Protein AF-A0A7C5CYC8-F1 (afdb_monomer)

Solvent-accessible surface area (backbone atoms only — not comparable to full-atom values): 4851 Å² total; per-residue (Å²): 92,73,94,76,71,49,65,64,75,76,52,55,71,44,80,47,79,60,88,50,59,94,72,44,65,64,49,63,70,44,31,76,73,33,23,85,23,36,36,37,33,38,55,85,52,57,66,69,59,56,49,54,47,42,75,54,58,24,47,76,45,69,31,81,37,73,41,77,79,49,95,98,40,72,43,67,38,67,74,137

Secondary structure (DSSP, 8-state):
-GGGT--GGG--EEE---S-HHHHTTHHHHHHH----EEEEETTS-HHHHHHHHHTT-EEEEE-SSEEEETTEEE-----

Mean predicted aligned error: 2.51 Å

Foldseek 3Di:
DVVVPDQLQVAAEAEFADDDCVRCVCPLVSLLRPQNHEYEYALPPDPVVQVVSVVSNHHYDHFPAWDDPDPPDIDRHHDD

Radius of gyration: 12.59 Å; Cα contacts (8 Å, |Δi|>4): 116; chains: 1; bounding box: 29×27×34 Å

pLDDT: mean 95.94, std 4.41, range [67.56, 98.69]

Structure (mmCIF, N/CA/C/O backbone):
data_AF-A0A7C5CYC8-F1
#
_entry.id   AF-A0A7C5CYC8-F1
#
loop_
_atom_site.group_PDB
_atom_site.id
_atom_site.type_symbol
_atom_site.label_atom_id
_atom_site.label_alt_id
_atom_site.label_comp_id
_atom_site.label_asym_id
_atom_site.label_entity_id
_atom_site.label_seq_id
_atom_site.pdbx_PDB_ins_code
_atom_site.Cartn_x
_atom_site.Cartn_y
_atom_site.Cartn_z
_atom_site.occupancy
_atom_site.B_iso_or_equiv
_atom_site.auth_seq_id
_atom_site.auth_comp_id
_atom_site.auth_asym_id
_atom_site.auth_atom_id
_atom_site.pdbx_PDB_model_num
ATOM 1 N N . MET A 1 1 ? 4.868 -10.824 -11.080 1.00 84.88 1 MET A N 1
ATOM 2 C CA . MET A 1 1 ? 3.515 -10.973 -11.670 1.00 84.88 1 MET A CA 1
ATOM 3 C C . MET A 1 1 ? 3.452 -12.047 -12.757 1.00 84.88 1 MET A C 1
ATOM 5 O O . MET A 1 1 ? 2.619 -12.934 -12.639 1.00 84.88 1 MET A O 1
ATOM 9 N N . ALA A 1 2 ? 4.354 -12.050 -13.750 1.00 90.25 2 ALA A N 1
ATOM 10 C CA . ALA A 1 2 ? 4.327 -13.002 -14.876 1.00 90.25 2 ALA A CA 1
ATOM 11 C C . ALA A 1 2 ? 4.281 -14.492 -14.481 1.00 90.25 2 ALA A C 1
ATOM 13 O O . ALA A 1 2 ? 3.496 -15.245 -15.049 1.00 90.25 2 ALA A O 1
ATOM 14 N N . ALA A 1 3 ? 5.055 -14.910 -13.470 1.00 95.06 3 ALA A N 1
ATOM 15 C CA . ALA A 1 3 ? 5.056 -16.299 -12.994 1.00 95.06 3 ALA A CA 1
ATOM 16 C C . ALA A 1 3 ? 3.675 -16.764 -12.486 1.00 95.06 3 ALA A C 1
ATOM 18 O O . ALA A 1 3 ? 3.326 -17.932 -12.625 1.00 95.06 3 ALA A O 1
ATOM 19 N N . LEU A 1 4 ? 2.878 -15.833 -11.948 1.00 93.12 4 LEU A N 1
ATOM 20 C CA . LEU A 1 4 ? 1.514 -16.071 -11.465 1.00 93.12 4 LEU A CA 1
ATOM 21 C C . LEU A 1 4 ? 0.452 -15.825 -12.548 1.00 93.12 4 LEU A C 1
ATOM 23 O O . LEU A 1 4 ? -0.729 -16.017 -12.289 1.00 93.12 4 LEU A O 1
ATOM 27 N N . LYS A 1 5 ? 0.858 -15.385 -13.750 1.00 95.44 5 LYS A N 1
ATOM 28 C CA . LYS A 1 5 ? -0.029 -14.999 -14.862 1.00 95.44 5 LYS A CA 1
ATOM 29 C C . LYS A 1 5 ? -1.088 -13.953 -14.474 1.00 95.44 5 LYS A C 1
ATOM 31 O O . LYS A 1 5 ? -2.177 -13.936 -15.036 1.00 95.44 5 LYS A O 1
ATOM 36 N N . ILE A 1 6 ? -0.754 -13.068 -13.534 1.00 94.25 6 ILE A N 1
ATOM 37 C CA . ILE A 1 6 ? -1.611 -11.954 -13.107 1.00 94.25 6 ILE A CA 1
ATOM 38 C C . ILE A 1 6 ? -1.245 -10.711 -13.918 1.00 94.25 6 ILE A C 1
ATOM 40 O O . ILE A 1 6 ? -0.066 -10.353 -14.001 1.00 94.25 6 ILE A O 1
ATOM 44 N N . A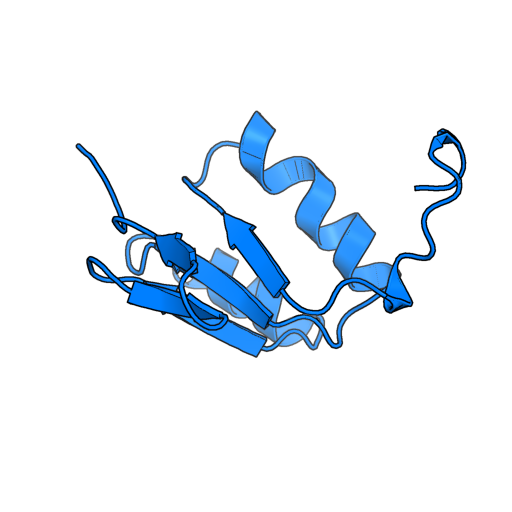SN A 1 7 ? -2.248 -10.040 -14.487 1.00 96.81 7 ASN A N 1
ATOM 45 C CA . ASN A 1 7 ? -2.066 -8.721 -15.081 1.00 96.81 7 ASN A CA 1
ATOM 46 C C . ASN A 1 7 ? -2.013 -7.666 -13.955 1.00 96.81 7 ASN A C 1
ATOM 48 O O . ASN A 1 7 ? -3.012 -7.503 -13.252 1.00 96.81 7 ASN A O 1
ATOM 52 N N . PRO A 1 8 ? -0.898 -6.930 -13.769 1.00 96.44 8 PRO A N 1
ATOM 53 C CA . PRO A 1 8 ? -0.784 -5.938 -12.700 1.00 96.44 8 PRO A CA 1
ATOM 54 C C . PRO A 1 8 ? -1.854 -4.845 -12.776 1.00 96.44 8 PRO A C 1
ATOM 56 O O . PRO A 1 8 ? -2.271 -4.364 -11.729 1.00 96.44 8 PRO A O 1
ATOM 59 N N . HIS A 1 9 ? -2.343 -4.494 -13.971 1.00 97.12 9 HIS A N 1
ATOM 60 C CA . HIS A 1 9 ? -3.377 -3.468 -14.162 1.00 97.12 9 HIS A CA 1
ATOM 61 C C . HIS A 1 9 ? -4.766 -3.867 -13.646 1.00 97.12 9 HIS A C 1
ATOM 63 O O . HIS A 1 9 ? -5.643 -3.018 -13.563 1.00 97.12 9 HIS A O 1
ATOM 69 N N . GLN A 1 10 ? -4.983 -5.140 -13.306 1.00 96.75 10 GLN A N 1
ATOM 70 C CA . GLN A 1 10 ? -6.230 -5.587 -12.673 1.00 96.75 10 GLN A CA 1
ATOM 71 C C . GLN A 1 10 ? -6.237 -5.359 -11.157 1.00 96.75 10 GLN A C 1
ATOM 73 O O . GLN A 1 10 ? -7.244 -5.605 -10.504 1.00 96.75 10 GLN A O 1
ATOM 78 N N . ILE A 1 11 ? -5.113 -4.937 -10.577 1.00 96.75 11 ILE A N 1
ATOM 79 C CA . ILE A 1 11 ? -5.037 -4.611 -9.156 1.00 96.75 11 ILE A CA 1
ATOM 80 C C . ILE A 1 11 ? -5.602 -3.204 -8.975 1.00 96.75 11 ILE A C 1
ATOM 82 O O . ILE A 1 11 ? -5.095 -2.250 -9.560 1.00 96.75 11 ILE A O 1
ATOM 86 N N . GLU A 1 12 ? -6.638 -3.084 -8.152 1.00 97.94 12 GLU A N 1
ATOM 87 C CA . GLU A 1 12 ? -7.286 -1.805 -7.833 1.00 97.94 12 GLU A CA 1
ATOM 88 C C . GLU A 1 12 ? -6.869 -1.295 -6.447 1.00 97.94 12 GLU A C 1
ATOM 90 O O . GLU A 1 12 ? -6.660 -0.099 -6.240 1.00 97.94 12 GLU A O 1
ATOM 95 N N . ILE A 1 13 ? -6.701 -2.218 -5.495 1.00 98.19 13 ILE A N 1
ATOM 96 C CA . ILE A 1 13 ? -6.420 -1.929 -4.087 1.00 98.19 13 ILE A CA 1
ATOM 97 C C . ILE A 1 13 ? -5.157 -2.673 -3.656 1.00 98.19 13 ILE A C 1
ATOM 99 O O . ILE A 1 13 ? -5.015 -3.874 -3.888 1.00 98.19 13 ILE A O 1
ATOM 103 N N . LEU A 1 14 ? -4.262 -1.964 -2.970 1.00 97.81 14 LEU A N 1
ATOM 104 C CA . LEU A 1 14 ? -3.094 -2.526 -2.301 1.00 97.81 14 LEU A CA 1
ATOM 105 C C . LEU A 1 14 ? -3.135 -2.155 -0.819 1.00 97.81 14 LEU A C 1
ATOM 107 O O . LEU A 1 14 ? -3.320 -0.992 -0.476 1.00 97.81 14 LEU A O 1
ATOM 111 N N . VAL A 1 15 ? -2.940 -3.131 0.067 1.00 97.62 15 VAL A N 1
ATOM 112 C CA . VAL A 1 15 ? -2.966 -2.917 1.522 1.00 97.62 15 VAL A CA 1
ATOM 113 C C . VAL A 1 15 ? -1.601 -3.257 2.111 1.00 97.62 15 VAL A C 1
ATOM 115 O O . VAL A 1 15 ? -1.099 -4.361 1.911 1.00 97.62 15 VAL A O 1
ATOM 118 N N . LEU A 1 16 ? -1.006 -2.319 2.849 1.00 97.19 16 LEU A N 1
ATOM 119 C CA . LEU A 1 16 ? 0.238 -2.515 3.595 1.00 97.19 16 LEU A CA 1
ATOM 120 C C . LEU A 1 16 ? -0.056 -2.594 5.091 1.00 97.19 16 LEU A C 1
ATOM 122 O O . LEU A 1 16 ? -0.802 -1.778 5.626 1.00 97.19 16 LEU A O 1
ATOM 126 N N . SER A 1 17 ? 0.558 -3.557 5.775 1.00 94.06 17 SER A N 1
ATOM 127 C CA . SER A 1 17 ? 0.360 -3.767 7.213 1.00 94.06 17 SER A CA 1
ATOM 128 C C . SER A 1 17 ? 1.311 -2.929 8.071 1.00 94.06 17 SER A C 1
ATOM 130 O O . SER A 1 17 ? 0.875 -2.312 9.039 1.00 94.06 17 SER A O 1
ATOM 132 N N . HIS A 1 18 ? 2.603 -2.889 7.727 1.00 94.31 18 HIS A N 1
ATOM 133 C CA . HIS A 1 18 ? 3.632 -2.113 8.426 1.00 94.31 18 HIS A CA 1
ATOM 134 C C . HIS A 1 18 ? 4.854 -1.811 7.530 1.00 94.31 18 HIS A C 1
ATOM 136 O O . HIS A 1 18 ? 4.926 -2.267 6.391 1.00 94.31 18 HIS A O 1
ATOM 142 N N . ILE A 1 19 ? 5.785 -0.984 8.022 1.00 94.75 19 ILE A N 1
ATOM 143 C CA . ILE A 1 19 ? 6.807 -0.291 7.208 1.00 94.75 19 ILE A CA 1
ATOM 144 C C . ILE A 1 19 ? 8.051 -1.132 6.866 1.00 94.75 19 ILE A C 1
ATOM 146 O O . ILE A 1 19 ? 8.944 -0.649 6.175 1.00 94.75 19 ILE A O 1
ATOM 150 N N . HIS A 1 20 ? 8.160 -2.371 7.348 1.00 94.62 20 HIS A N 1
ATOM 151 C CA . HIS A 1 20 ? 9.372 -3.158 7.121 1.00 94.62 20 HIS A CA 1
ATOM 152 C C . HIS A 1 20 ? 9.549 -3.544 5.642 1.00 94.62 20 HIS A C 1
ATOM 154 O O . HIS A 1 20 ? 8.595 -3.627 4.861 1.00 94.62 20 HIS A O 1
ATOM 160 N N . GLY A 1 21 ? 10.809 -3.708 5.230 1.00 94.38 21 GLY A N 1
ATOM 161 C CA . GLY A 1 21 ? 11.189 -3.890 3.826 1.00 94.38 21 GLY A CA 1
ATOM 162 C C . GLY A 1 21 ? 10.704 -5.206 3.216 1.00 94.38 21 GLY A C 1
ATOM 163 O O . GLY A 1 21 ? 10.399 -5.258 2.031 1.00 94.38 21 GLY A O 1
ATOM 164 N N . ASP A 1 22 ? 10.550 -6.246 4.024 1.00 96.31 22 ASP A N 1
ATOM 165 C CA . ASP A 1 22 ? 9.941 -7.522 3.645 1.00 96.31 22 ASP A CA 1
ATOM 166 C C . ASP A 1 22 ? 8.436 -7.404 3.337 1.00 96.31 22 ASP A C 1
ATOM 168 O O . ASP A 1 22 ? 7.895 -8.229 2.604 1.00 96.31 22 ASP A O 1
ATOM 172 N N . HIS A 1 23 ? 7.780 -6.334 3.800 1.00 95.25 23 HIS A N 1
ATOM 173 C CA . HIS A 1 23 ? 6.382 -6.020 3.490 1.00 95.25 23 HIS A CA 1
ATOM 174 C C . HIS A 1 23 ? 6.206 -4.941 2.412 1.00 95.25 23 HIS A C 1
ATOM 176 O O . HIS A 1 23 ? 5.160 -4.879 1.768 1.00 95.25 23 HIS A O 1
ATOM 182 N N . THR A 1 24 ? 7.207 -4.083 2.203 1.00 97.56 24 THR A N 1
ATOM 183 C CA . THR A 1 24 ? 7.105 -2.905 1.318 1.00 97.56 24 THR A CA 1
ATOM 184 C C . THR A 1 24 ? 8.030 -2.949 0.101 1.00 97.56 24 THR A C 1
ATOM 186 O O . THR A 1 24 ? 7.850 -2.165 -0.830 1.00 97.56 24 THR A O 1
ATOM 189 N N . GLY A 1 25 ? 8.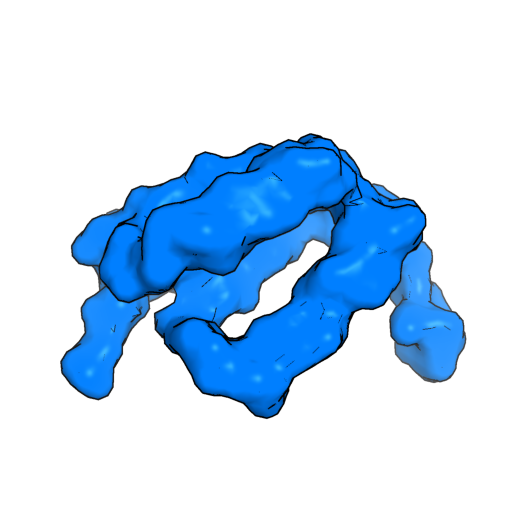997 -3.869 0.055 1.00 96.50 25 GLY A N 1
ATOM 190 C CA . GLY A 1 25 ? 10.082 -3.864 -0.931 1.00 96.50 25 GLY A CA 1
ATOM 191 C C . GLY A 1 25 ? 9.630 -3.996 -2.387 1.00 96.50 25 GLY A C 1
ATOM 192 O O . GLY A 1 25 ? 10.252 -3.424 -3.277 1.00 96.50 25 GLY A O 1
ATOM 193 N N . GLY A 1 26 ? 8.518 -4.691 -2.640 1.00 95.62 26 GLY A N 1
ATOM 194 C CA . GLY A 1 26 ? 7.948 -4.839 -3.984 1.00 95.62 26 GLY A CA 1
ATOM 195 C C . GLY A 1 26 ? 7.068 -3.672 -4.446 1.00 95.62 26 GLY A C 1
ATOM 196 O O . GLY A 1 26 ? 6.670 -3.651 -5.609 1.00 95.62 26 GLY A O 1
ATOM 197 N N . LEU A 1 27 ? 6.746 -2.716 -3.565 1.00 97.88 27 LEU A N 1
ATOM 198 C CA . LEU A 1 27 ? 5.743 -1.682 -3.830 1.00 97.88 27 LEU A CA 1
ATOM 199 C C . LEU A 1 27 ? 6.099 -0.833 -5.049 1.00 97.88 27 LEU A C 1
ATOM 201 O O . LEU A 1 27 ? 5.305 -0.730 -5.974 1.00 97.88 27 LEU A O 1
ATOM 205 N N . PHE A 1 28 ? 7.291 -0.239 -5.073 1.00 97.62 28 PHE A N 1
ATOM 206 C CA . PHE A 1 28 ? 7.643 0.715 -6.127 1.00 97.62 28 PHE A CA 1
ATOM 207 C C . PHE A 1 28 ? 7.794 0.046 -7.496 1.00 97.62 28 PHE A C 1
ATOM 209 O O . PHE A 1 28 ? 7.331 0.604 -8.483 1.00 97.62 28 PHE A O 1
ATOM 216 N N . GLY A 1 29 ? 8.304 -1.189 -7.544 1.00 96.94 29 GLY A N 1
ATOM 217 C CA . GLY A 1 29 ? 8.320 -1.972 -8.783 1.00 96.94 29 GLY A CA 1
ATOM 218 C C . GLY A 1 29 ? 6.915 -2.334 -9.282 1.00 96.94 29 GLY A C 1
ATOM 219 O O . GLY A 1 29 ? 6.699 -2.439 -10.484 1.00 96.94 29 GLY A O 1
ATOM 220 N N . LEU A 1 30 ? 5.931 -2.492 -8.386 1.00 97.44 30 LEU A N 1
ATOM 221 C CA . LEU A 1 30 ? 4.532 -2.614 -8.801 1.00 97.44 30 LEU A CA 1
ATOM 222 C C . LEU A 1 30 ? 3.986 -1.284 -9.330 1.00 97.44 30 LEU A C 1
ATOM 224 O O . LEU A 1 30 ? 3.309 -1.300 -10.351 1.00 97.44 30 LEU A O 1
ATOM 228 N N . LEU A 1 31 ? 4.277 -0.158 -8.674 1.00 98.31 31 LEU A N 1
ATOM 229 C CA . LEU A 1 31 ? 3.779 1.157 -9.094 1.00 98.31 31 LEU A CA 1
ATOM 230 C C . LEU A 1 31 ? 4.343 1.604 -10.450 1.00 98.31 31 LEU A C 1
ATOM 232 O O . LEU A 1 31 ? 3.647 2.285 -11.194 1.00 98.31 31 LEU A O 1
ATOM 236 N N . GLU A 1 32 ? 5.555 1.176 -10.808 1.00 97.50 32 GLU A N 1
ATOM 237 C CA . GLU A 1 32 ? 6.108 1.353 -12.161 1.00 97.50 32 GLU A CA 1
ATOM 238 C C . GLU A 1 32 ? 5.274 0.640 -13.240 1.00 97.50 32 GLU A C 1
ATOM 240 O O . GLU A 1 32 ? 5.216 1.097 -14.379 1.00 97.50 32 GLU A O 1
ATOM 245 N N . LEU A 1 33 ? 4.618 -0.471 -12.888 1.00 97.00 33 LEU A N 1
ATOM 246 C CA . LEU A 1 33 ? 3.752 -1.231 -13.794 1.00 97.00 33 LEU A CA 1
ATOM 247 C C . LEU A 1 33 ? 2.296 -0.759 -13.732 1.00 97.00 33 LEU A C 1
ATOM 249 O O . LEU A 1 33 ? 1.625 -0.705 -14.755 1.00 97.00 33 LEU A O 1
ATOM 253 N N . ASN A 1 34 ? 1.789 -0.457 -12.538 1.00 98.00 34 ASN A N 1
ATOM 254 C CA . ASN A 1 34 ? 0.422 -0.016 -12.297 1.00 98.00 34 ASN A CA 1
ATOM 255 C C . ASN A 1 34 ? 0.387 1.010 -11.157 1.00 98.00 34 ASN A C 1
ATOM 257 O O . ASN A 1 34 ? 0.409 0.654 -9.977 1.00 98.00 34 ASN A O 1
ATOM 261 N N . ASN A 1 35 ? 0.266 2.283 -11.524 1.00 97.56 35 ASN A N 1
ATOM 262 C CA . ASN A 1 35 ? 0.128 3.387 -10.583 1.00 97.56 35 ASN A CA 1
ATOM 263 C C . ASN A 1 35 ? -1.317 3.841 -10.352 1.00 97.56 35 ASN A C 1
ATOM 265 O O . ASN A 1 35 ? -1.528 4.708 -9.516 1.00 97.56 35 ASN A O 1
ATOM 269 N N . SER A 1 36 ? -2.322 3.257 -11.012 1.00 97.88 36 SER A N 1
ATOM 270 C CA . SER A 1 36 ? -3.729 3.614 -10.773 1.00 97.88 36 SER A CA 1
ATOM 271 C C . SER A 1 36 ? -4.321 2.954 -9.520 1.00 97.88 36 SER A C 1
ATOM 273 O O . SER A 1 36 ? -5.521 3.051 -9.278 1.00 97.88 36 SER A O 1
ATOM 275 N N . VAL A 1 37 ? -3.496 2.268 -8.724 1.00 98.12 37 VAL A N 1
ATOM 276 C CA . VAL A 1 37 ? -3.906 1.610 -7.479 1.00 98.12 37 VAL A CA 1
ATOM 277 C C . VAL A 1 37 ? -4.207 2.609 -6.361 1.00 98.12 37 VAL A C 1
ATOM 279 O O . VAL A 1 37 ? -3.574 3.662 -6.239 1.00 98.12 37 VAL A O 1
ATOM 282 N N . THR A 1 38 ? -5.119 2.220 -5.470 1.00 98.69 38 THR A N 1
ATOM 283 C CA . THR A 1 38 ? -5.284 2.855 -4.159 1.00 98.69 38 THR A CA 1
ATOM 284 C C . THR A 1 38 ? -4.517 2.068 -3.104 1.00 98.69 38 THR A C 1
ATOM 286 O O . THR A 1 38 ? -4.802 0.898 -2.843 1.00 98.69 38 THR A O 1
ATOM 289 N N . VAL A 1 39 ? -3.534 2.716 -2.484 1.00 98.56 39 VAL A N 1
ATOM 290 C CA . VAL A 1 39 ? -2.689 2.147 -1.435 1.00 98.56 39 VAL A CA 1
ATOM 291 C C . VAL A 1 39 ? -3.238 2.527 -0.064 1.00 98.56 39 VAL A C 1
ATOM 293 O O . VAL A 1 39 ? -3.180 3.686 0.346 1.00 98.56 39 VAL A O 1
ATOM 296 N N . TYR A 1 40 ? -3.726 1.533 0.670 1.00 98.56 40 TYR A N 1
ATOM 297 C CA . TYR A 1 40 ? -4.092 1.646 2.077 1.00 98.56 40 TYR A CA 1
ATOM 298 C C . TYR A 1 40 ? -2.871 1.330 2.937 1.00 98.56 40 TYR A C 1
ATOM 300 O O . TYR A 1 40 ? -2.298 0.243 2.843 1.00 98.56 40 TYR A O 1
ATOM 308 N N . LEU A 1 41 ? -2.473 2.270 3.788 1.00 97.75 41 LEU A N 1
ATOM 309 C CA . LEU A 1 41 ? -1.328 2.118 4.686 1.00 97.75 41 LEU A CA 1
ATOM 310 C C . LEU A 1 41 ? -1.610 2.762 6.049 1.00 97.75 41 LEU A C 1
ATOM 312 O O . LEU A 1 41 ? -2.410 3.694 6.122 1.00 97.75 41 LEU A O 1
ATOM 316 N N . PRO A 1 42 ? -0.977 2.309 7.144 1.00 96.94 42 PRO A N 1
ATOM 317 C CA . PRO A 1 42 ? -1.113 2.956 8.438 1.00 96.94 42 PRO A CA 1
ATOM 318 C C . PRO A 1 42 ? -0.705 4.429 8.392 1.00 96.94 42 PRO A C 1
ATOM 320 O O . PRO A 1 42 ? 0.368 4.772 7.893 1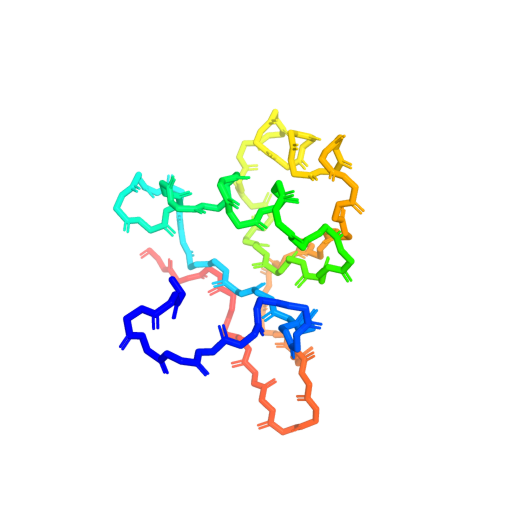.00 96.94 42 PRO A O 1
ATOM 323 N N . ALA A 1 43 ? -1.509 5.299 9.005 1.00 96.25 43 ALA A N 1
ATOM 324 C CA . ALA A 1 43 ? -1.204 6.729 9.111 1.00 96.25 43 ALA A CA 1
ATOM 325 C C . ALA A 1 43 ? 0.165 7.001 9.770 1.00 96.25 43 ALA A C 1
ATOM 327 O O . ALA A 1 43 ? 0.825 7.995 9.455 1.00 96.25 43 ALA A O 1
ATOM 328 N N . SER A 1 44 ? 0.627 6.075 10.623 1.00 94.31 44 SER A N 1
ATOM 329 C CA . SER A 1 44 ? 1.931 6.107 11.293 1.00 94.31 44 SER A CA 1
ATOM 330 C C . SER A 1 44 ? 3.136 5.863 10.377 1.00 94.31 44 SER A C 1
ATOM 332 O O . SER A 1 44 ? 4.266 5.895 10.859 1.00 94.31 44 SER A O 1
ATOM 334 N N . PHE A 1 45 ? 2.939 5.565 9.089 1.00 96.38 45 PHE A N 1
ATOM 335 C CA . PHE A 1 45 ? 4.047 5.498 8.136 1.00 96.38 45 PHE A CA 1
ATOM 336 C C . PHE A 1 45 ? 4.732 6.858 8.023 1.00 96.38 45 PHE A C 1
ATOM 338 O O . PHE A 1 45 ? 4.097 7.914 8.098 1.00 96.38 45 PHE A O 1
ATOM 345 N N . GLN A 1 46 ? 6.044 6.816 7.797 1.00 96.75 46 GLN A N 1
ATOM 346 C CA . GLN A 1 46 ? 6.861 8.005 7.583 1.00 96.75 46 GLN A CA 1
ATOM 347 C C . GLN A 1 46 ? 6.283 8.845 6.438 1.00 96.75 46 GLN A C 1
ATOM 349 O O . GLN A 1 46 ? 5.871 8.307 5.407 1.00 96.75 46 GLN A O 1
ATOM 354 N N . LYS A 1 47 ? 6.263 10.172 6.612 1.00 97.94 47 LYS A N 1
ATOM 355 C CA . LYS A 1 47 ? 5.709 11.106 5.622 1.00 97.94 47 LYS A CA 1
ATOM 356 C C . LYS A 1 47 ? 6.345 10.907 4.245 1.00 97.94 47 LYS A C 1
ATOM 358 O O . LYS A 1 47 ? 5.617 10.762 3.270 1.00 97.94 47 LYS A O 1
ATOM 363 N N . ASP A 1 48 ? 7.668 10.796 4.192 1.00 98.00 48 ASP A N 1
ATOM 364 C CA . ASP A 1 48 ? 8.416 10.660 2.938 1.00 98.00 48 ASP A CA 1
ATOM 365 C C . ASP A 1 48 ? 8.074 9.370 2.186 1.00 98.00 48 ASP A C 1
ATOM 367 O O . ASP A 1 48 ? 8.030 9.363 0.959 1.00 98.00 48 ASP A O 1
ATOM 371 N N . PHE A 1 49 ? 7.752 8.287 2.902 1.00 98.12 49 PHE A N 1
ATOM 372 C CA . PHE A 1 49 ? 7.276 7.058 2.271 1.00 98.12 49 PHE A CA 1
ATOM 373 C C . PHE A 1 49 ? 5.923 7.283 1.588 1.00 98.12 49 PHE A C 1
ATOM 375 O O . PHE A 1 49 ? 5.751 6.921 0.427 1.00 98.12 49 PHE A O 1
ATOM 382 N N . LYS A 1 50 ? 4.973 7.915 2.289 1.00 98.44 50 LYS A N 1
ATOM 383 C CA . LYS A 1 50 ? 3.633 8.215 1.756 1.00 98.44 50 LYS A CA 1
ATOM 384 C C . LYS A 1 50 ? 3.712 9.158 0.555 1.00 98.44 50 LYS A C 1
ATOM 386 O O . LYS A 1 50 ? 3.066 8.909 -0.457 1.00 98.44 50 LYS A O 1
ATOM 391 N N . GLU A 1 51 ? 4.555 10.185 0.635 1.00 98.50 51 GLU A N 1
ATOM 392 C CA . GLU A 1 51 ? 4.813 11.087 -0.490 1.00 98.50 51 GLU A CA 1
ATOM 393 C C . GLU A 1 51 ? 5.451 10.360 -1.667 1.00 98.50 51 GLU A C 1
ATOM 395 O O . GLU A 1 51 ? 5.015 10.549 -2.797 1.00 98.50 51 GLU A O 1
ATOM 400 N N . ARG A 1 52 ? 6.410 9.459 -1.428 1.00 98.25 52 ARG A N 1
ATOM 401 C CA . ARG A 1 52 ? 6.993 8.650 -2.502 1.00 98.25 52 ARG A CA 1
ATOM 402 C C . ARG A 1 52 ? 5.938 7.801 -3.213 1.00 98.25 52 ARG A C 1
ATOM 404 O O . ARG A 1 52 ? 5.996 7.673 -4.428 1.00 98.25 52 ARG A O 1
ATOM 411 N N . VAL A 1 53 ? 4.965 7.240 -2.496 1.00 98.56 53 VAL A N 1
ATOM 412 C CA . VAL A 1 53 ? 3.847 6.510 -3.122 1.00 98.56 53 VAL A CA 1
ATOM 413 C C . VAL A 1 53 ? 3.003 7.443 -3.997 1.00 98.56 53 VAL A C 1
ATOM 415 O O . VAL A 1 53 ? 2.736 7.112 -5.152 1.00 98.56 53 VAL A O 1
ATOM 418 N N . ARG A 1 54 ? 2.653 8.633 -3.490 1.00 98.50 54 ARG A N 1
ATOM 419 C CA . ARG A 1 54 ? 1.887 9.644 -4.240 1.00 98.50 54 ARG A CA 1
ATOM 420 C C . ARG A 1 54 ? 2.622 10.121 -5.493 1.00 98.50 54 ARG A C 1
ATOM 422 O O . ARG A 1 54 ? 2.013 10.224 -6.552 1.00 98.50 54 ARG A O 1
ATOM 429 N N . THR A 1 55 ? 3.932 10.363 -5.415 1.00 98.25 55 THR A N 1
ATOM 430 C CA . THR A 1 55 ? 4.728 10.821 -6.568 1.00 98.25 55 THR A CA 1
ATOM 431 C C . THR A 1 55 ? 4.882 9.764 -7.658 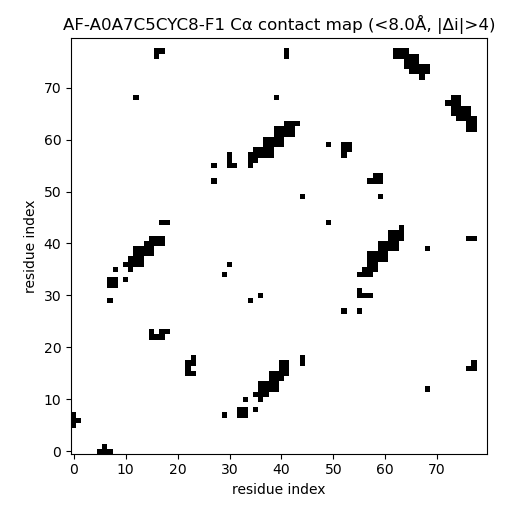1.00 98.25 55 THR A C 1
ATOM 433 O O . THR A 1 55 ? 5.130 10.126 -8.804 1.00 98.25 55 THR A O 1
ATOM 436 N N . HIS A 1 56 ? 4.676 8.480 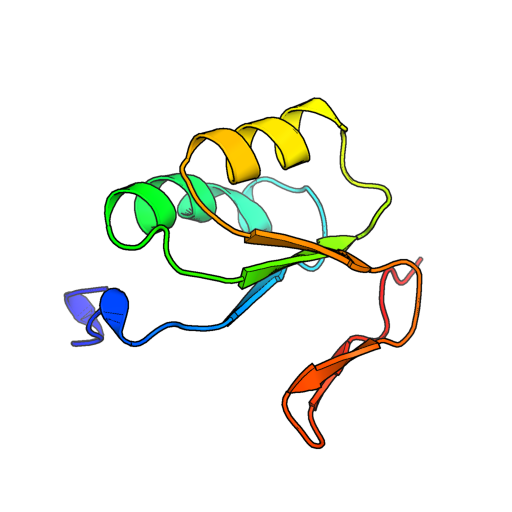-7.347 1.00 98.00 56 HIS A N 1
ATOM 437 C CA . HIS A 1 56 ? 4.590 7.420 -8.359 1.00 98.00 56 HIS A CA 1
ATOM 438 C C . HIS A 1 56 ? 3.211 7.356 -9.044 1.00 98.00 56 HIS A C 1
ATOM 440 O O . HIS A 1 56 ? 3.032 6.557 -9.958 1.00 98.00 56 HIS A O 1
ATOM 446 N N . GLY A 1 57 ? 2.253 8.204 -8.648 1.00 98.06 57 GLY A N 1
ATOM 447 C CA . GLY A 1 57 ? 0.929 8.334 -9.265 1.00 98.06 57 GLY A CA 1
ATOM 448 C C . GLY A 1 57 ? -0.201 7.617 -8.523 1.00 98.06 57 GLY A C 1
ATOM 449 O O . GLY A 1 57 ? -1.359 7.781 -8.896 1.00 98.06 57 GLY A O 1
ATOM 450 N N . ALA A 1 58 ? 0.113 6.866 -7.464 1.00 98.62 58 ALA A N 1
ATOM 451 C CA . ALA A 1 58 ? -0.880 6.117 -6.704 1.00 98.62 58 ALA A CA 1
ATOM 452 C C . ALA A 1 58 ? -1.674 6.996 -5.732 1.00 98.62 58 ALA A C 1
ATOM 454 O O . ALA A 1 58 ? -1.153 7.936 -5.124 1.00 98.62 58 ALA A O 1
ATOM 455 N N . SER A 1 59 ? -2.937 6.625 -5.522 1.00 98.62 59 SER A N 1
ATOM 456 C CA . SER A 1 59 ? -3.759 7.203 -4.457 1.00 98.62 59 SER A CA 1
ATOM 457 C C . SER A 1 59 ? -3.366 6.598 -3.111 1.00 98.62 59 SER A C 1
ATOM 459 O O . SER A 1 59 ? -3.114 5.400 -3.021 1.00 98.62 59 SER A O 1
ATOM 461 N N . VAL A 1 60 ? -3.323 7.406 -2.049 1.00 98.62 60 VAL A N 1
ATOM 462 C CA . VAL A 1 60 ? -2.959 6.948 -0.697 1.00 98.62 60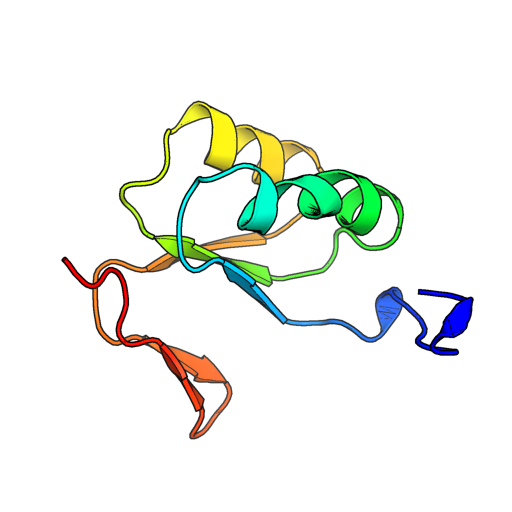 VAL A CA 1
ATOM 463 C C . VAL A 1 60 ? -4.102 7.201 0.272 1.00 98.62 60 VAL A C 1
ATOM 465 O O . VAL A 1 60 ? -4.531 8.343 0.433 1.00 98.62 60 VAL A O 1
ATOM 468 N N . VAL A 1 61 ? -4.524 6.147 0.971 1.00 98.44 61 VAL A N 1
ATOM 469 C CA . VAL A 1 61 ? -5.470 6.204 2.088 1.00 98.44 61 VAL A CA 1
ATOM 470 C C . VAL A 1 61 ? -4.723 5.894 3.382 1.00 98.44 61 VAL A C 1
ATOM 472 O O . VAL A 1 61 ? -4.147 4.818 3.554 1.00 98.44 61 VAL A O 1
ATOM 475 N N . GLU A 1 62 ? -4.729 6.857 4.302 1.00 97.94 62 GLU A N 1
ATOM 476 C CA . GLU A 1 62 ? -4.079 6.730 5.606 1.00 97.94 62 GLU A CA 1
ATOM 477 C C . GLU A 1 62 ? -5.039 6.108 6.625 1.00 97.94 62 GLU A C 1
ATOM 479 O O . GLU A 1 62 ? -5.990 6.736 7.089 1.00 97.94 62 GLU A O 1
ATOM 484 N N . VAL A 1 63 ? -4.774 4.855 6.983 1.00 97.69 63 VAL A N 1
ATOM 485 C CA . VAL A 1 63 ? -5.583 4.051 7.897 1.00 97.69 63 VAL A CA 1
ATOM 486 C C . VAL A 1 63 ? -5.187 4.361 9.342 1.00 97.69 63 VAL A C 1
ATOM 488 O O . VAL A 1 63 ? -4.065 4.074 9.766 1.00 97.69 63 VAL A O 1
ATOM 491 N N . GLN A 1 64 ? -6.107 4.952 10.106 1.00 94.88 64 GLN A N 1
ATOM 492 C CA . GLN A 1 64 ? -5.906 5.301 11.524 1.00 94.88 64 GLN A CA 1
ATOM 493 C C . GLN A 1 64 ? -6.496 4.262 12.493 1.00 94.88 64 GLN A C 1
ATOM 495 O O . GLN A 1 64 ? -6.088 4.198 13.648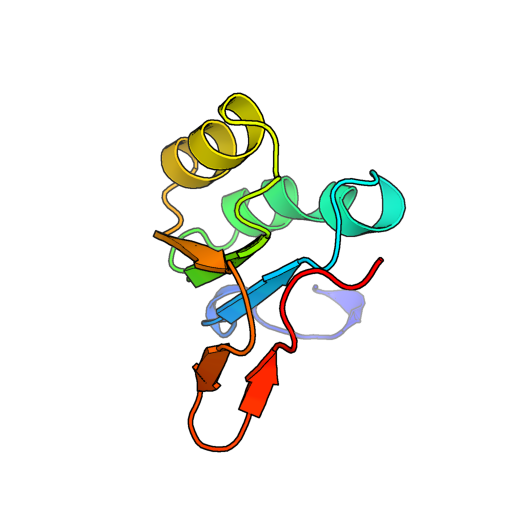 1.00 94.88 64 GLN A O 1
ATOM 500 N N . GLY A 1 65 ? -7.424 3.432 12.021 1.00 94.75 65 GLY A N 1
ATOM 501 C CA . GLY A 1 65 ? -8.118 2.399 12.789 1.00 94.75 65 GLY A CA 1
ATOM 502 C C . GLY A 1 65 ? -8.921 1.490 11.856 1.00 94.75 65 GLY A C 1
ATOM 503 O O . GLY A 1 65 ? -8.642 1.489 10.651 1.00 94.75 65 GLY A O 1
ATOM 504 N N . PRO A 1 66 ? -9.921 0.748 12.366 1.00 96.25 66 PRO A N 1
ATOM 505 C CA . PRO A 1 66 ? -10.763 -0.106 11.540 1.00 96.25 66 PRO A CA 1
ATOM 506 C C . PRO A 1 66 ? -11.341 0.651 10.338 1.00 96.25 66 PRO A C 1
ATOM 508 O O . PRO A 1 66 ? -11.959 1.699 10.508 1.00 96.25 66 PRO A O 1
ATOM 511 N N . THR A 1 67 ? -11.087 0.165 9.124 1.00 96.94 67 THR A N 1
ATOM 512 C CA . THR A 1 67 ? -11.442 0.849 7.870 1.00 96.94 67 THR A CA 1
ATOM 513 C C . THR A 1 67 ? -11.880 -0.173 6.830 1.00 96.94 67 THR A C 1
ATOM 515 O O . THR A 1 67 ? -11.141 -1.118 6.547 1.00 96.94 67 THR A O 1
ATOM 518 N N . GLU A 1 68 ? -13.058 0.028 6.243 1.00 97.62 68 GLU A N 1
ATOM 519 C CA . GLU A 1 68 ? -13.523 -0.757 5.099 1.00 97.62 68 GLU A CA 1
ATOM 520 C C . GLU A 1 68 ? -12.709 -0.382 3.856 1.00 97.62 68 GLU A C 1
ATOM 522 O O . GLU A 1 68 ? -12.623 0.791 3.487 1.00 97.62 68 GLU A O 1
ATOM 527 N N . THR A 1 69 ? -12.060 -1.366 3.234 1.00 97.06 69 THR A N 1
ATOM 528 C CA . THR A 1 69 ? -11.259 -1.148 2.019 1.00 97.06 69 THR A CA 1
ATOM 529 C C . THR A 1 69 ? -12.097 -1.347 0.761 1.00 97.06 69 THR A C 1
ATOM 531 O O . THR A 1 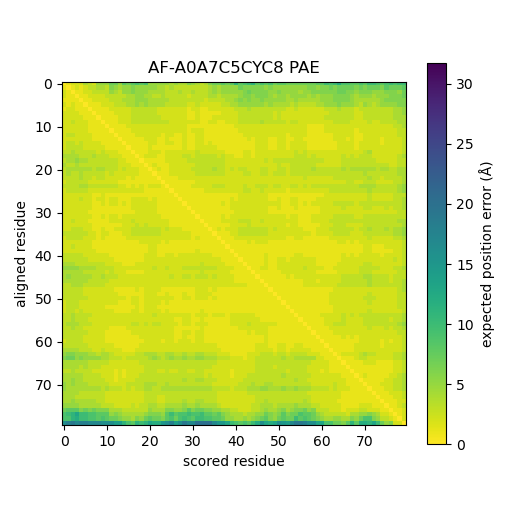69 ? -11.946 -0.617 -0.210 1.00 97.06 69 THR A O 1
ATOM 534 N N . THR A 1 70 ? -13.000 -2.324 0.791 1.00 96.69 70 THR A N 1
ATOM 535 C CA . THR A 1 70 ? -13.996 -2.641 -0.240 1.00 96.69 70 THR A CA 1
ATOM 536 C C . THR A 1 70 ? -15.180 -3.329 0.456 1.00 96.69 70 THR A C 1
ATOM 538 O O . THR A 1 70 ? -14.983 -3.806 1.578 1.00 96.69 70 THR A O 1
ATOM 541 N N . PRO A 1 71 ? -16.400 -3.385 -0.117 1.00 97.50 71 PRO A N 1
ATOM 542 C CA . PRO A 1 71 ? -17.573 -3.872 0.603 1.00 97.50 71 PRO A CA 1
ATOM 543 C C . PRO A 1 71 ? -17.335 -5.210 1.310 1.00 97.50 71 PRO A C 1
ATOM 545 O O . PRO A 1 71 ? -16.931 -6.193 0.691 1.00 97.50 71 PRO A O 1
ATOM 548 N N . SER A 1 72 ? -17.617 -5.243 2.614 1.00 96.94 72 SER A N 1
ATOM 549 C CA . SER A 1 72 ? -17.435 -6.404 3.501 1.00 96.94 72 SER A CA 1
ATOM 550 C C . SER A 1 72 ? -15.984 -6.838 3.766 1.00 96.94 72 SER A C 1
ATOM 552 O O . SER A 1 72 ? -15.771 -7.851 4.432 1.00 96.94 72 SER A O 1
ATOM 554 N N . VAL A 1 73 ? -14.976 -6.081 3.322 1.00 97.44 73 VAL A N 1
ATOM 555 C CA . VAL A 1 73 ? -13.555 -6.339 3.602 1.00 97.44 73 VAL A CA 1
ATOM 556 C C . VAL A 1 73 ? -12.972 -5.183 4.406 1.00 97.44 73 VAL A C 1
ATOM 558 O O . VAL A 1 73 ? -12.991 -4.028 3.985 1.00 97.44 73 VAL A O 1
ATOM 561 N N . TRP A 1 74 ? -12.423 -5.508 5.574 1.00 97.12 74 TRP A N 1
ATOM 562 C CA . TRP A 1 74 ? -11.991 -4.522 6.558 1.00 97.12 74 TRP A CA 1
ATOM 563 C C . TRP A 1 74 ? -10.526 -4.707 6.932 1.00 97.12 74 TRP A C 1
ATOM 565 O O . TRP A 1 74 ? -10.056 -5.820 7.164 1.00 97.12 74 TRP A O 1
ATOM 575 N N . SER A 1 75 ? -9.815 -3.589 7.043 1.00 95.50 75 SER A N 1
ATOM 576 C CA . SER A 1 75 ? -8.550 -3.510 7.764 1.00 95.50 75 SER A CA 1
ATOM 577 C C . SER A 1 75 ? -8.836 -3.195 9.225 1.00 95.50 75 SER A C 1
ATOM 579 O O . SER A 1 75 ? -9.686 -2.359 9.517 1.00 95.50 75 SER A O 1
ATOM 581 N N . THR A 1 76 ? -8.095 -3.804 10.148 1.00 94.38 76 THR A N 1
ATOM 582 C CA . THR A 1 76 ? -8.101 -3.419 11.570 1.00 94.38 76 THR A CA 1
ATOM 583 C C . THR A 1 76 ? -7.375 -2.094 11.817 1.00 94.38 76 THR A C 1
ATOM 585 O O . THR A 1 76 ? -7.499 -1.511 12.891 1.00 94.38 76 THR A O 1
ATOM 588 N N . GLY A 1 77 ? -6.592 -1.625 10.841 1.00 90.88 77 GLY A N 1
ATOM 589 C CA . GLY A 1 77 ? -5.577 -0.600 11.045 1.00 90.88 77 GLY A CA 1
ATOM 590 C C . GLY A 1 77 ? -4.338 -1.152 11.749 1.00 90.88 77 GLY A C 1
ATOM 591 O O . GLY A 1 77 ? -4.112 -2.365 11.786 1.00 90.88 77 GLY A O 1
ATOM 592 N N . LYS A 1 78 ? -3.509 -0.249 12.284 1.00 84.25 78 LYS A N 1
ATOM 593 C CA . LYS A 1 78 ? -2.296 -0.626 13.015 1.00 84.25 78 LYS A CA 1
ATOM 594 C C . LYS A 1 78 ? -2.670 -1.408 14.279 1.00 84.25 78 LYS A C 1
ATOM 596 O O . LYS A 1 78 ? -3.351 -0.879 15.152 1.00 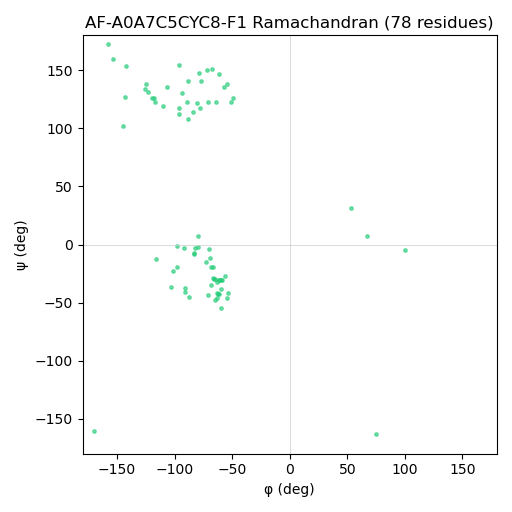84.25 78 LYS A O 1
ATOM 601 N N . MET A 1 79 ? -2.148 -2.623 14.384 1.00 81.44 79 MET A N 1
ATOM 602 C CA . MET A 1 79 ? -2.100 -3.390 15.629 1.00 81.44 79 MET A CA 1
ATOM 603 C C . MET A 1 79 ? -0.722 -3.191 16.280 1.00 81.44 79 MET A C 1
ATOM 605 O O . MET A 1 79 ? 0.219 -2.813 15.580 1.00 81.44 79 MET A O 1
ATOM 609 N N . GLY A 1 80 ? -0.656 -3.351 17.608 1.00 67.56 80 GLY A N 1
ATOM 610 C CA . GLY A 1 80 ? 0.496 -3.019 18.466 1.00 67.56 80 GLY A CA 1
ATOM 611 C C . GLY A 1 80 ? 1.856 -3.427 17.921 1.00 67.56 80 GLY A C 1
ATOM 612 O O . GLY A 1 80 ? 1.989 -4.602 17.520 1.00 67.56 80 GLY A O 1
#

Nearest PDB structures (foldseek):
  4fek-assembly1_A  TM=7.127E-01  e=5.293E-02  Nostoc sp. PCC 7120 = FACHB-418
  8b9y-assembly2_D  TM=6.020E-01  e=4.374E-01  Trypanosoma cruzi
  5mms-assembly2_A  TM=6.096E-01  e=1.301E+00  Homo sapiens
  8b9y-assembly1_A  TM=6.574E-01  e=1.491E+00  Trypanosoma cruzi
  5mms-assembly3_B  TM=6.084E-01  e=1.392E+00  Homo sapiens

Sequence (80 aa):
MAALKINPHQIEILVLSHIHGDHTGGLFGLLELNNSVTVYLPASFQKDFKERVRTHGASVVEVQGPTETTPSVWSTGKMG